Protein AF-A0AAD6FN37-F1 (afdb_monomer)

InterPro domains:
  IPR012337 Ribonuclease H-like superfamily [SSF53098] (8-135)
  IPR025398 ZMYM1-like, RNase-like domain [PF14291] (3-56)

Nearest PDB structures (foldseek):
  8gqg-assembly1_B  TM=5.865E-01  e=1.586E+00  Pseudomonas aeruginosa PAO1
  7eqi-assembly4_H  TM=5.534E-01  e=2.767E+00  Streptomyces antibioticus

pLDDT: mean 88.83, std 11.67, range [42.12, 97.62]

Structure (mmCIF, N/CA/C/O backbone):
data_AF-A0AAD6FN37-F1
#
_entry.id   AF-A0AAD6FN37-F1
#
loop_
_atom_site.group_PDB
_atom_site.id
_atom_site.type_symbol
_atom_site.label_atom_id
_atom_site.label_alt_id
_atom_site.label_comp_id
_atom_site.label_asym_id
_atom_site.label_entity_id
_atom_site.label_seq_id
_atom_site.pdbx_PDB_ins_code
_atom_site.Cartn_x
_atom_site.Cartn_y
_atom_site.Cartn_z
_atom_site.occupancy
_atom_site.B_iso_or_equiv
_atom_site.auth_seq_id
_atom_site.auth_comp_id
_atom_site.auth_asym_id
_atom_site.auth_atom_id
_atom_site.pdbx_PDB_model_num
ATOM 1 N N . MET A 1 1 ? -27.083 -11.944 2.062 1.00 70.56 1 MET A N 1
ATOM 2 C CA . MET A 1 1 ? -26.419 -10.648 2.298 1.00 70.56 1 MET A CA 1
ATOM 3 C C . MET A 1 1 ? -25.851 -10.226 0.965 1.00 70.56 1 MET A C 1
ATOM 5 O O . MET A 1 1 ? -25.083 -10.990 0.397 1.00 70.56 1 MET A O 1
ATOM 9 N N . GLU A 1 2 ? -26.322 -9.116 0.418 1.00 90.81 2 GLU A N 1
ATOM 10 C CA . GLU A 1 2 ? -25.804 -8.575 -0.837 1.00 90.81 2 GLU A CA 1
ATOM 11 C C . GLU A 1 2 ? -24.573 -7.719 -0.520 1.00 90.81 2 GLU A C 1
ATOM 13 O O . GLU A 1 2 ? -24.565 -7.006 0.485 1.00 90.81 2 GLU A O 1
ATOM 18 N N . ILE A 1 3 ? -23.507 -7.863 -1.307 1.00 92.12 3 ILE A N 1
ATOM 19 C CA . ILE A 1 3 ? -22.251 -7.133 -1.101 1.00 92.12 3 ILE A CA 1
ATOM 20 C C . ILE A 1 3 ? -22.291 -5.884 -1.974 1.00 92.12 3 ILE A C 1
ATOM 22 O O . ILE A 1 3 ? -22.480 -5.989 -3.182 1.00 92.12 3 ILE A O 1
ATOM 26 N N . HIS A 1 4 ? -22.075 -4.724 -1.359 1.00 94.06 4 HIS A N 1
ATOM 27 C CA . HIS A 1 4 ? -21.973 -3.445 -2.051 1.00 94.06 4 HIS A CA 1
ATOM 28 C C . HIS A 1 4 ? -20.544 -2.913 -1.957 1.00 94.06 4 HIS A C 1
ATOM 30 O O . HIS A 1 4 ? -19.917 -3.008 -0.898 1.00 94.06 4 HIS A O 1
ATOM 36 N N . ALA A 1 5 ? -20.031 -2.370 -3.058 1.00 94.50 5 ALA A N 1
ATOM 37 C CA . ALA A 1 5 ? -18.698 -1.792 -3.133 1.00 94.50 5 ALA A CA 1
ATOM 38 C C . ALA A 1 5 ? -18.792 -0.382 -3.718 1.00 94.50 5 ALA A C 1
ATOM 40 O O . ALA A 1 5 ? -19.116 -0.219 -4.892 1.00 94.50 5 ALA A O 1
ATOM 41 N N . ASP A 1 6 ? -18.477 0.614 -2.892 1.00 93.69 6 ASP A N 1
ATOM 42 C CA . ASP A 1 6 ? -18.502 2.027 -3.263 1.00 93.69 6 ASP A CA 1
ATOM 43 C C . ASP A 1 6 ? -17.098 2.613 -3.319 1.00 93.69 6 ASP A C 1
ATOM 45 O O . ASP A 1 6 ? -16.283 2.427 -2.411 1.00 93.69 6 ASP A O 1
ATOM 49 N N . PHE A 1 7 ? -16.833 3.390 -4.366 1.00 94.38 7 PHE A N 1
ATOM 50 C CA . PHE A 1 7 ? -15.644 4.223 -4.431 1.00 94.38 7 PHE A CA 1
ATOM 51 C C . PHE A 1 7 ? -15.910 5.569 -3.750 1.00 94.38 7 PHE A C 1
ATOM 53 O O . PHE A 1 7 ? -16.767 6.331 -4.188 1.00 94.38 7 PHE A O 1
ATOM 60 N N . LEU A 1 8 ? -15.154 5.876 -2.693 1.00 92.62 8 LEU A N 1
ATOM 61 C CA . LEU A 1 8 ? -15.335 7.114 -1.924 1.00 92.62 8 LEU A CA 1
ATOM 62 C C . LEU A 1 8 ? -14.628 8.326 -2.548 1.00 92.62 8 LEU A C 1
ATOM 64 O O . LEU A 1 8 ? -15.091 9.454 -2.386 1.00 92.62 8 LEU A O 1
ATOM 68 N N . GLY A 1 9 ? -13.521 8.110 -3.265 1.00 93.94 9 GLY A N 1
ATOM 69 C CA . GLY A 1 9 ? -12.777 9.182 -3.922 1.00 93.94 9 GLY A CA 1
ATOM 70 C C . GLY A 1 9 ? -11.261 9.074 -3.795 1.00 93.94 9 GLY A C 1
ATOM 71 O O . GLY A 1 9 ? -10.718 8.191 -3.130 1.00 93.94 9 GLY A O 1
ATOM 72 N N . PHE A 1 10 ? -10.584 10.030 -4.430 1.00 95.25 10 PHE A N 1
ATOM 73 C CA . PHE A 1 10 ? -9.163 10.296 -4.231 1.00 95.25 10 PHE A CA 1
ATOM 74 C C . PHE A 1 10 ? -8.985 11.494 -3.303 1.00 95.25 10 PHE A C 1
ATOM 76 O O . PHE A 1 10 ? -9.653 12.517 -3.457 1.00 95.25 10 PHE A O 1
ATOM 83 N N . TYR A 1 11 ? -8.053 11.375 -2.361 1.00 93.50 11 TYR A N 1
ATOM 84 C CA . TYR A 1 11 ? -7.773 12.409 -1.373 1.00 93.50 11 TYR A CA 1
ATOM 85 C C . TYR A 1 11 ? -6.285 12.727 -1.381 1.00 93.50 11 TYR A C 1
ATOM 87 O O . TYR A 1 11 ? -5.450 11.846 -1.179 1.00 93.50 11 TYR A O 1
ATOM 95 N N . ASN A 1 12 ? -5.959 13.996 -1.614 1.00 92.94 12 ASN A N 1
ATOM 96 C CA . ASN A 1 12 ? -4.581 14.462 -1.576 1.00 92.94 12 ASN A CA 1
ATOM 97 C C . ASN A 1 12 ? -4.150 14.657 -0.124 1.00 92.94 12 ASN A C 1
ATOM 99 O O . ASN A 1 12 ? -4.705 15.493 0.589 1.00 92.94 12 ASN A O 1
ATOM 103 N N . ALA A 1 13 ? -3.149 13.888 0.294 1.00 92.38 13 ALA A N 1
ATOM 104 C CA . ALA A 1 13 ? -2.475 14.080 1.566 1.00 92.38 13 ALA A CA 1
ATOM 105 C C . ALA A 1 13 ? -1.275 15.031 1.380 1.00 92.38 13 ALA A C 1
ATOM 107 O O . ALA A 1 13 ? -0.563 14.909 0.381 1.00 92.38 13 ALA A O 1
ATOM 108 N N . PRO A 1 14 ? -1.022 15.961 2.319 1.00 93.19 14 PRO A N 1
ATOM 109 C CA . PRO A 1 14 ? 0.126 16.871 2.251 1.00 93.19 14 PRO A CA 1
ATOM 110 C C . PRO A 1 14 ? 1.478 16.157 2.399 1.00 93.19 14 PRO A C 1
ATOM 112 O O . PRO A 1 14 ? 2.502 16.683 1.971 1.00 93.19 14 PRO A O 1
ATOM 115 N N . ASP A 1 15 ? 1.486 14.963 2.990 1.00 95.62 15 ASP A N 1
ATOM 116 C CA . ASP A 1 15 ? 2.665 14.122 3.152 1.00 95.62 15 ASP A CA 1
ATOM 117 C C . ASP A 1 15 ? 2.285 12.630 3.124 1.00 95.62 15 ASP A C 1
ATOM 119 O O . ASP A 1 15 ? 1.114 12.248 3.046 1.00 95.62 15 ASP A O 1
ATOM 123 N N . SER A 1 16 ? 3.298 11.766 3.168 1.00 94.12 16 SER A N 1
ATOM 124 C CA . SER A 1 16 ? 3.136 10.313 3.097 1.00 94.12 16 SER A CA 1
ATOM 125 C C . SER A 1 16 ? 3.148 9.607 4.455 1.00 94.12 16 SER A C 1
ATOM 127 O O . SER A 1 16 ? 3.258 8.378 4.474 1.00 94.12 16 SER A O 1
ATOM 129 N N . THR A 1 17 ? 3.098 10.328 5.577 1.00 96.94 17 THR A N 1
ATOM 130 C CA . THR A 1 17 ? 3.191 9.745 6.924 1.00 96.94 17 THR A CA 1
ATOM 131 C C . THR A 1 17 ? 1.940 8.947 7.287 1.00 96.94 17 THR A C 1
ATOM 133 O O . THR A 1 17 ? 0.833 9.213 6.810 1.00 96.94 17 THR A O 1
ATOM 136 N N . GLY A 1 18 ? 2.099 7.960 8.173 1.00 96.56 18 GLY A N 1
ATOM 137 C CA . GLY A 1 18 ? 0.961 7.180 8.663 1.00 96.56 18 GLY A CA 1
ATOM 138 C C . GLY A 1 18 ? -0.059 8.018 9.442 1.00 96.56 18 GLY A C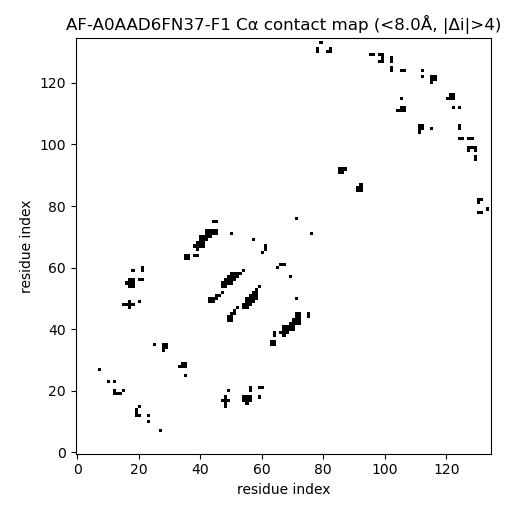 1
ATOM 139 O O . GLY A 1 18 ? -1.251 7.734 9.389 1.00 96.56 18 GLY A O 1
ATOM 140 N N . GLU A 1 19 ? 0.381 9.081 10.120 1.00 97.50 19 GLU A N 1
ATOM 141 C CA . GLU A 1 19 ? -0.510 9.990 10.846 1.00 97.50 19 GLU A CA 1
ATOM 142 C C . GLU A 1 19 ? -1.404 10.792 9.899 1.00 97.50 19 GLU A C 1
ATOM 144 O O . GLU A 1 19 ? -2.625 10.799 10.066 1.00 97.50 19 GLU A O 1
ATOM 149 N N . THR A 1 20 ? -0.815 11.435 8.889 1.00 97.56 20 THR A N 1
ATOM 150 C CA . THR A 1 20 ? -1.563 12.225 7.907 1.00 97.56 20 THR A CA 1
ATOM 151 C C . THR A 1 20 ? -2.562 11.349 7.158 1.00 97.56 20 THR A C 1
ATOM 153 O O . THR A 1 20 ? -3.730 11.714 7.036 1.00 97.56 20 THR A O 1
ATOM 156 N N . ARG A 1 21 ? -2.158 10.143 6.741 1.00 96.94 21 ARG A N 1
ATOM 157 C CA . ARG A 1 21 ? -3.060 9.193 6.070 1.00 96.94 21 ARG A CA 1
ATOM 158 C C . ARG A 1 21 ? -4.197 8.718 6.972 1.00 96.94 21 ARG A C 1
ATOM 160 O O . ARG A 1 21 ? -5.333 8.641 6.513 1.00 96.94 21 ARG A O 1
ATOM 167 N N . PHE A 1 22 ? -3.919 8.445 8.247 1.00 97.44 22 PHE A N 1
ATOM 168 C CA . PHE A 1 22 ? -4.956 8.110 9.223 1.00 97.44 22 PHE A CA 1
ATOM 169 C C . PHE A 1 22 ? -5.974 9.249 9.365 1.00 97.44 22 PHE A C 1
ATOM 171 O O . PHE A 1 22 ? -7.171 8.994 9.262 1.00 97.44 22 PHE A O 1
ATOM 178 N N . LYS A 1 23 ? -5.515 10.501 9.508 1.00 97.31 23 LYS A N 1
ATOM 179 C CA . LYS A 1 23 ? -6.396 11.682 9.573 1.00 97.31 23 LYS A CA 1
ATOM 180 C C . LYS A 1 23 ? -7.243 11.845 8.311 1.00 97.31 23 LYS A C 1
ATOM 182 O O . LYS A 1 23 ? -8.424 12.148 8.415 1.00 97.31 23 LYS A O 1
ATOM 187 N N . CYS A 1 24 ? -6.669 11.615 7.128 1.00 96.81 24 CYS A N 1
ATOM 188 C CA . CYS A 1 24 ? -7.434 11.633 5.881 1.00 96.81 24 CYS A CA 1
ATOM 189 C C . CYS A 1 24 ? -8.536 10.567 5.886 1.00 96.81 24 CYS A C 1
ATOM 191 O O . CYS A 1 24 ? -9.668 10.868 5.527 1.00 96.81 24 CYS A O 1
ATOM 193 N N . ILE A 1 25 ? -8.233 9.338 6.313 1.00 96.12 25 ILE A N 1
ATOM 194 C CA . ILE A 1 25 ? -9.226 8.258 6.381 1.00 96.12 25 ILE A CA 1
ATOM 195 C C . ILE A 1 25 ? -10.345 8.620 7.361 1.00 96.12 25 ILE A C 1
ATOM 197 O O . ILE A 1 25 ? -11.515 8.530 6.997 1.00 96.12 25 ILE A O 1
ATOM 201 N N . THR A 1 26 ? -10.022 9.059 8.578 1.00 96.38 26 THR A N 1
ATOM 202 C CA . THR A 1 26 ? -11.049 9.386 9.579 1.00 96.38 26 THR A CA 1
ATOM 203 C C . THR A 1 26 ? -11.920 10.567 9.152 1.00 96.38 26 THR A C 1
ATOM 205 O O . THR A 1 26 ? -13.135 10.520 9.335 1.00 96.38 26 THR A O 1
ATOM 208 N N . ASP A 1 27 ? -11.339 11.576 8.504 1.00 96.31 27 ASP A N 1
ATOM 209 C CA . ASP A 1 27 ? -12.074 12.697 7.913 1.00 96.31 27 ASP A CA 1
ATOM 210 C C . ASP A 1 27 ? -13.043 12.245 6.805 1.00 96.31 27 ASP A C 1
ATOM 212 O O . ASP A 1 27 ? -14.169 12.737 6.725 1.00 96.31 27 ASP A O 1
ATOM 216 N N . VAL A 1 28 ? -12.660 11.264 5.980 1.00 95.94 28 VAL A N 1
ATOM 217 C CA . VAL A 1 28 ? -13.558 10.687 4.965 1.00 95.94 28 VAL A CA 1
ATOM 218 C C . VAL A 1 28 ? -14.741 9.975 5.612 1.00 95.94 28 VAL A C 1
ATOM 220 O O . VAL A 1 28 ? -15.877 10.230 5.219 1.00 95.94 28 VAL A O 1
ATOM 223 N N . PHE A 1 29 ? -14.507 9.138 6.625 1.00 95.75 29 PHE A N 1
ATOM 224 C CA . PHE A 1 29 ? -15.590 8.494 7.382 1.00 95.75 29 PHE A CA 1
ATOM 225 C C . PHE A 1 29 ? -16.553 9.534 7.967 1.00 95.75 29 PHE A C 1
ATOM 227 O O . PHE A 1 29 ? -17.771 9.401 7.834 1.00 95.75 29 PHE A O 1
ATOM 234 N N . LEU A 1 30 ? -16.005 10.612 8.528 1.00 96.44 30 LEU A N 1
ATOM 235 C CA . LEU A 1 30 ? -16.772 11.695 9.134 1.00 96.44 30 LEU A CA 1
ATOM 236 C C . LEU A 1 30 ? -17.612 12.456 8.095 1.00 96.44 30 LEU A C 1
ATOM 238 O O . LEU A 1 30 ? -18.807 12.650 8.302 1.00 96.44 30 LEU A O 1
ATOM 242 N N . ARG A 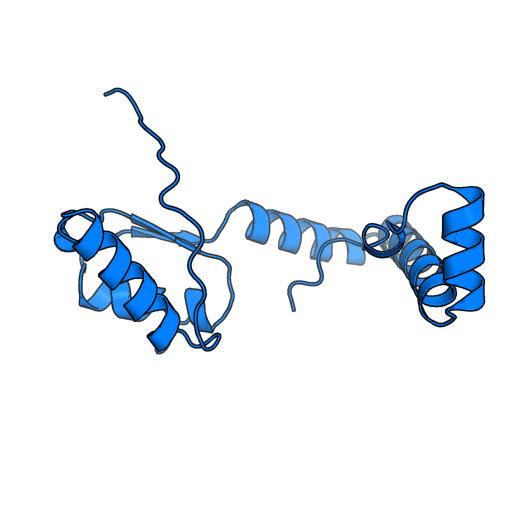1 31 ? -17.037 12.802 6.935 1.00 96.12 31 ARG A N 1
ATOM 243 C CA . ARG A 1 31 ? -17.759 13.453 5.823 1.00 96.12 31 ARG A CA 1
ATOM 244 C C . ARG A 1 31 ? -18.851 12.579 5.209 1.00 96.12 31 ARG A C 1
ATOM 246 O O . ARG A 1 31 ? -19.848 13.112 4.730 1.00 96.12 31 ARG A O 1
ATOM 253 N N . GLN A 1 32 ? -18.681 11.259 5.234 1.00 94.50 32 GLN A N 1
ATOM 254 C CA . GLN A 1 32 ? -19.688 10.301 4.767 1.00 94.50 32 GLN A CA 1
ATOM 255 C C . GLN A 1 32 ? -20.733 9.952 5.842 1.00 94.50 32 GLN A C 1
ATOM 257 O O . GLN A 1 32 ? -21.635 9.162 5.577 1.00 94.50 32 GLN A O 1
ATOM 262 N N . ASN A 1 33 ? -20.639 10.528 7.048 1.00 96.00 33 ASN A N 1
ATOM 263 C CA . ASN A 1 33 ? -21.465 10.170 8.207 1.00 96.00 33 ASN A CA 1
ATOM 264 C C . ASN A 1 33 ? -21.425 8.664 8.534 1.00 96.00 33 ASN A C 1
ATOM 266 O O . ASN A 1 33 ? -22.421 8.079 8.966 1.00 96.00 33 ASN A O 1
ATOM 270 N N . ILE A 1 34 ? -20.270 8.027 8.328 1.00 93.75 34 ILE A N 1
ATOM 271 C CA . ILE A 1 34 ? -20.034 6.622 8.659 1.00 93.75 34 ILE A CA 1
ATOM 272 C C . ILE A 1 34 ? -19.282 6.583 9.994 1.00 93.75 34 ILE A C 1
ATOM 274 O O . ILE A 1 34 ? -18.131 7.017 10.049 1.00 93.75 34 ILE A O 1
ATOM 278 N N . PRO A 1 35 ? -19.883 6.049 11.072 1.00 95.06 35 PRO A N 1
ATOM 279 C CA . PRO A 1 35 ? -19.182 5.888 12.341 1.00 95.06 35 PRO A CA 1
ATOM 280 C C . PRO A 1 35 ? -17.990 4.946 12.166 1.00 95.06 35 PRO A C 1
ATOM 282 O O . PRO A 1 35 ? -18.152 3.819 11.682 1.00 95.06 35 PRO A O 1
ATOM 285 N N . ILE A 1 36 ? -16.796 5.401 12.542 1.00 94.88 36 ILE A N 1
ATOM 286 C CA . ILE A 1 36 ? -15.562 4.635 12.340 1.00 94.88 36 ILE A CA 1
ATOM 287 C C . ILE A 1 36 ? -15.559 3.338 13.151 1.00 94.88 36 ILE A C 1
ATOM 289 O O . ILE A 1 36 ? -15.023 2.337 12.700 1.00 94.88 36 ILE A O 1
ATOM 293 N N . GLU A 1 37 ? -16.271 3.294 14.274 1.00 93.62 37 GLU A N 1
ATOM 294 C CA . GLU A 1 37 ? -16.441 2.126 15.145 1.00 93.62 37 GLU A CA 1
ATOM 295 C C . GLU A 1 37 ? -17.136 0.954 14.429 1.00 93.62 37 GLU A C 1
ATOM 297 O O . GLU A 1 37 ? -17.065 -0.202 14.860 1.00 93.62 37 GLU A O 1
ATOM 302 N N . ARG A 1 38 ? -17.820 1.234 13.311 1.00 93.62 38 ARG A N 1
ATOM 303 C CA . ARG A 1 38 ? -18.420 0.211 12.446 1.00 93.62 38 ARG A CA 1
ATOM 304 C C . ARG A 1 38 ? -17.413 -0.427 11.491 1.00 93.62 38 ARG A C 1
ATOM 306 O O . ARG A 1 38 ? -17.777 -1.389 10.814 1.00 93.62 38 ARG A O 1
ATOM 313 N N . LEU A 1 39 ? -16.171 0.053 11.438 1.00 95.75 39 LEU A N 1
ATOM 314 C CA . LEU A 1 39 ? -15.096 -0.545 10.656 1.00 95.75 39 LEU A CA 1
ATOM 315 C C . LEU A 1 39 ? -14.768 -1.941 11.197 1.00 95.75 39 LEU A C 1
ATOM 317 O O . LEU A 1 39 ? -14.237 -2.100 12.294 1.00 95.75 39 LEU A O 1
ATOM 321 N N . LYS A 1 40 ? -15.085 -2.973 10.410 1.00 95.56 40 LYS A N 1
ATOM 322 C CA . LYS A 1 40 ? -14.807 -4.375 10.767 1.00 95.56 40 LYS A CA 1
ATOM 323 C C . LYS A 1 40 ? -13.535 -4.928 10.150 1.00 95.56 40 LYS A C 1
ATOM 325 O O . LYS A 1 40 ? -12.985 -5.891 10.672 1.00 95.56 40 LYS A O 1
ATOM 330 N N . GLY A 1 41 ? -13.023 -4.302 9.100 1.00 96.00 41 GLY A N 1
ATOM 331 C CA . GLY A 1 41 ? -11.721 -4.659 8.571 1.00 96.00 41 GLY A CA 1
ATOM 332 C C . GLY A 1 41 ? -11.198 -3.662 7.559 1.00 96.00 41 GLY A C 1
ATOM 333 O O . GLY A 1 41 ? -11.945 -2.841 7.030 1.00 96.00 41 GLY A O 1
ATOM 334 N N . TYR A 1 42 ? -9.896 -3.732 7.326 1.00 95.88 42 TYR A N 1
ATOM 335 C CA . TYR A 1 42 ? -9.179 -2.869 6.399 1.00 95.88 42 TYR A CA 1
ATOM 336 C C . TYR A 1 42 ? -7.966 -3.597 5.823 1.00 95.88 42 TYR A C 1
ATOM 338 O O . TYR A 1 42 ? -7.418 -4.521 6.428 1.00 95.88 42 TYR A O 1
ATOM 346 N N . CYS A 1 43 ? -7.560 -3.167 4.631 1.00 96.12 43 CYS A N 1
ATOM 347 C CA . CYS A 1 43 ? -6.491 -3.788 3.868 1.00 96.12 43 CYS A CA 1
ATOM 348 C C . CYS A 1 43 ? -5.563 -2.728 3.280 1.00 96.12 43 CYS A C 1
ATOM 350 O O . CYS A 1 43 ? -6.033 -1.801 2.623 1.00 96.12 43 CYS A O 1
ATOM 352 N N . PHE A 1 44 ? -4.254 -2.885 3.483 1.00 95.19 44 PHE A N 1
ATOM 353 C CA . PHE A 1 44 ? -3.229 -1.974 2.967 1.00 95.19 44 PHE A CA 1
ATOM 354 C C . PHE A 1 44 ? -2.015 -2.739 2.421 1.00 95.19 44 PHE A C 1
ATOM 356 O O . PHE A 1 44 ? -1.883 -3.946 2.624 1.00 95.19 44 PHE A O 1
ATOM 363 N N . ASP A 1 45 ? -1.132 -2.039 1.705 1.00 92.06 45 ASP A N 1
ATOM 364 C CA . ASP A 1 45 ? 0.174 -2.574 1.305 1.00 92.06 45 ASP A CA 1
ATOM 365 C C . ASP A 1 45 ? 1.124 -2.744 2.506 1.00 92.06 45 ASP A C 1
ATOM 367 O O . ASP A 1 45 ? 0.836 -2.314 3.624 1.00 92.06 45 ASP A O 1
ATOM 371 N N . GLY A 1 46 ? 2.273 -3.386 2.289 1.00 90.75 46 GLY A N 1
ATOM 372 C CA . GLY A 1 46 ? 3.274 -3.610 3.334 1.00 90.75 46 GLY A CA 1
ATOM 373 C C . GLY A 1 46 ? 4.094 -2.372 3.717 1.00 90.75 46 GLY A C 1
ATOM 374 O O . GLY A 1 46 ? 5.070 -2.510 4.456 1.00 90.75 46 GLY A O 1
ATOM 375 N N . ALA A 1 47 ? 3.766 -1.171 3.222 1.00 92.25 47 ALA A N 1
ATOM 376 C CA . ALA A 1 47 ? 4.559 0.018 3.505 1.00 92.25 47 ALA A CA 1
ATOM 377 C C . ALA A 1 47 ? 4.472 0.391 4.990 1.00 92.25 47 ALA A C 1
ATOM 379 O O . ALA A 1 47 ? 3.399 0.370 5.595 1.00 92.25 47 ALA A O 1
ATOM 380 N N . SER A 1 48 ? 5.593 0.815 5.577 1.00 94.62 48 SER A N 1
ATOM 381 C CA . SER A 1 48 ? 5.692 1.140 7.008 1.00 94.62 48 SER A CA 1
ATOM 382 C C . SER A 1 48 ? 4.680 2.197 7.466 1.00 94.62 48 SER A C 1
ATOM 384 O O . SER A 1 48 ? 4.117 2.091 8.553 1.00 94.62 48 SER A O 1
ATOM 386 N N . ASN A 1 49 ? 4.385 3.190 6.626 1.00 96.56 49 ASN A N 1
ATOM 387 C CA . ASN A 1 49 ? 3.393 4.218 6.939 1.00 96.56 49 ASN A CA 1
ATOM 388 C C . ASN A 1 49 ? 1.950 3.693 6.891 1.00 96.56 49 ASN A C 1
ATOM 390 O O . ASN A 1 49 ? 1.081 4.286 7.521 1.00 96.56 49 ASN A O 1
ATOM 394 N N . MET A 1 50 ? 1.676 2.590 6.189 1.00 96.00 50 MET A N 1
ATOM 395 C CA . MET A 1 50 ? 0.350 1.967 6.145 1.00 96.00 50 MET A CA 1
ATOM 396 C C . MET A 1 50 ? 0.217 0.857 7.183 1.00 96.00 50 MET A C 1
ATOM 398 O O . MET A 1 50 ? -0.608 0.967 8.084 1.00 96.00 50 MET A O 1
ATOM 402 N N . SER A 1 51 ? 1.067 -0.161 7.098 1.00 96.00 51 SER A N 1
ATOM 403 C CA . SER A 1 51 ? 0.974 -1.411 7.866 1.00 96.00 51 SER A CA 1
ATOM 404 C C . SER A 1 51 ? 2.045 -1.535 8.950 1.00 96.00 51 SER A C 1
ATOM 406 O O . SER A 1 51 ? 2.318 -2.620 9.456 1.00 96.00 51 SER A O 1
ATOM 408 N N . GLY A 1 52 ? 2.703 -0.427 9.301 1.00 95.12 52 GLY A N 1
ATOM 409 C CA . GLY A 1 52 ? 3.668 -0.400 10.393 1.00 95.12 52 GLY A CA 1
ATOM 410 C C . GLY A 1 52 ? 3.004 -0.606 11.753 1.00 95.12 52 GLY A C 1
ATOM 411 O O . GLY A 1 52 ? 2.034 0.071 12.092 1.00 95.12 52 GLY A O 1
ATOM 412 N N . GLN A 1 53 ? 3.605 -1.477 12.564 1.00 93.38 53 GLN A N 1
ATOM 413 C CA . GLN A 1 53 ? 3.071 -1.906 13.862 1.00 93.38 53 GLN A CA 1
ATOM 414 C C . GLN A 1 53 ? 2.981 -0.805 14.934 1.00 93.38 53 GLN A C 1
ATOM 416 O O . GLN A 1 53 ? 2.220 -0.950 15.881 1.00 93.38 53 GLN A O 1
ATOM 421 N N . PHE A 1 54 ? 3.766 0.272 14.806 1.00 92.81 54 PHE A N 1
ATOM 422 C CA . PHE A 1 54 ? 3.821 1.360 15.795 1.00 92.81 54 PHE A CA 1
ATOM 423 C C . PHE A 1 5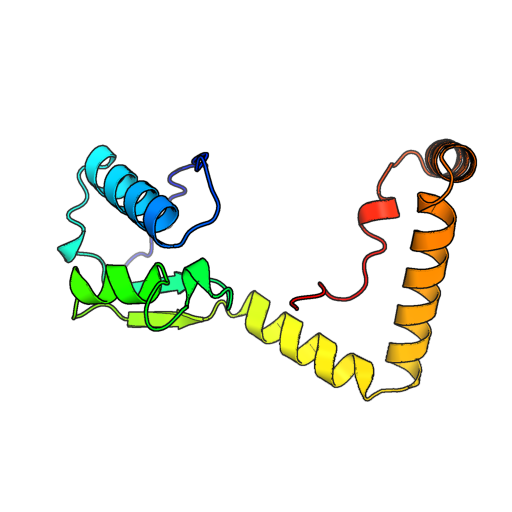4 ? 3.258 2.667 15.244 1.00 92.81 54 PHE A C 1
ATOM 425 O O . PHE A 1 54 ? 2.412 3.305 15.856 1.00 92.81 54 PHE A O 1
ATOM 432 N N . SER A 1 55 ? 3.733 3.056 14.059 1.00 94.81 55 SER A N 1
ATOM 433 C CA . SER A 1 55 ? 3.452 4.364 13.462 1.00 94.81 55 SER A CA 1
ATOM 434 C C . SER A 1 55 ? 2.751 4.255 12.110 1.00 94.81 55 SER A C 1
ATOM 436 O O . SER A 1 55 ? 2.695 5.249 11.384 1.00 94.81 55 SER A O 1
ATOM 438 N N . GLY A 1 56 ? 2.194 3.093 11.768 1.00 96.94 56 GLY A N 1
ATOM 439 C CA . GLY A 1 56 ? 1.363 2.926 10.580 1.00 96.94 56 GLY A CA 1
ATOM 440 C C . GLY A 1 56 ? -0.077 3.399 10.789 1.00 96.94 56 GLY A C 1
ATOM 441 O O . GLY A 1 56 ? -0.527 3.632 11.916 1.00 96.94 56 GLY A O 1
ATOM 442 N N . VAL A 1 57 ? -0.823 3.512 9.692 1.00 97.62 57 VAL A N 1
ATOM 443 C CA . VAL A 1 57 ? -2.289 3.663 9.716 1.00 97.62 57 VAL A CA 1
ATOM 444 C C . VAL A 1 57 ? -2.940 2.471 10.422 1.00 97.62 57 VAL A C 1
ATOM 446 O O . VAL A 1 57 ? -3.855 2.653 11.217 1.00 97.62 57 VAL A O 1
ATOM 449 N N . GLN A 1 58 ? -2.443 1.259 10.174 1.00 97.38 58 GLN A N 1
ATOM 450 C CA . GLN A 1 58 ? -2.938 0.013 10.751 1.00 97.38 58 GLN A CA 1
ATOM 451 C C . GLN A 1 58 ? -2.909 0.019 12.282 1.00 97.38 58 GLN A C 1
ATOM 453 O O . GLN A 1 58 ? -3.899 -0.384 12.888 1.00 97.38 58 GLN A O 1
ATOM 458 N N . ALA A 1 59 ? -1.817 0.491 12.892 1.00 97.12 59 ALA A N 1
ATOM 459 C CA . ALA A 1 59 ? -1.702 0.621 14.344 1.00 97.12 59 ALA A CA 1
ATOM 460 C C . ALA A 1 59 ? -2.732 1.618 14.901 1.00 97.12 59 ALA A C 1
ATOM 462 O O . ALA A 1 59 ? -3.493 1.284 15.803 1.00 97.12 59 ALA A O 1
ATOM 463 N N . ARG A 1 60 ? -2.847 2.799 14.281 1.00 97.44 60 ARG A N 1
ATOM 464 C CA . ARG A 1 60 ? -3.793 3.850 14.702 1.00 97.44 60 ARG A CA 1
ATOM 465 C C . ARG A 1 60 ? -5.257 3.438 14.552 1.00 97.44 60 ARG A C 1
ATOM 467 O O . ARG A 1 60 ? -6.066 3.683 15.438 1.00 97.44 60 ARG A O 1
ATOM 474 N N . LEU A 1 61 ? -5.613 2.780 13.447 1.00 97.38 61 LEU A N 1
ATOM 475 C CA . LEU A 1 61 ? -6.961 2.234 13.263 1.00 97.38 61 LEU A CA 1
ATOM 476 C C . LEU A 1 61 ? -7.275 1.149 14.296 1.00 97.38 61 LEU A C 1
ATOM 478 O O . LEU A 1 61 ? -8.416 1.059 14.741 1.00 97.38 61 LEU A O 1
ATOM 482 N N . LYS A 1 62 ? -6.280 0.360 14.716 1.00 96.19 62 LYS A N 1
ATOM 483 C CA . LYS A 1 62 ? -6.467 -0.663 15.748 1.00 96.19 62 LYS A CA 1
ATOM 484 C C . LYS A 1 62 ? -6.753 -0.055 17.123 1.00 96.19 62 LYS A C 1
ATOM 486 O O . LYS A 1 62 ? -7.540 -0.630 17.868 1.00 96.19 62 LYS A O 1
ATOM 491 N N . GLU A 1 63 ? -6.163 1.09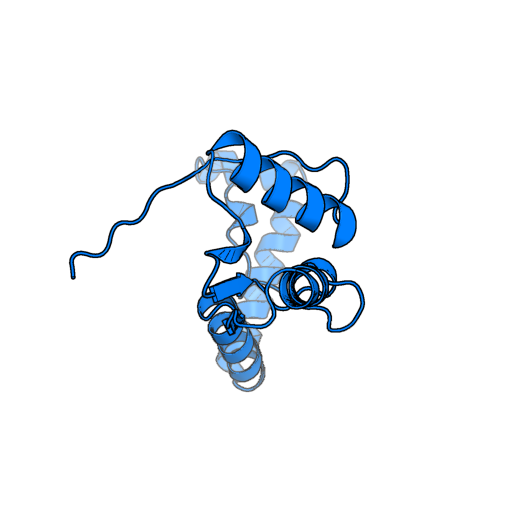7 17.438 1.00 95.62 63 GLU A N 1
ATOM 492 C CA . GLU A 1 63 ? -6.432 1.832 18.683 1.00 95.62 63 GLU A CA 1
ATOM 493 C C . GLU A 1 63 ? -7.871 2.363 18.744 1.00 95.62 63 GLU A C 1
ATOM 495 O O . GLU A 1 63 ? -8.510 2.287 19.790 1.00 95.62 63 GLU A O 1
ATOM 500 N N . VAL A 1 64 ? -8.401 2.861 17.622 1.00 95.19 64 VAL A N 1
ATOM 501 C CA . VAL A 1 64 ? -9.772 3.403 17.550 1.00 95.19 64 VAL A CA 1
ATOM 502 C C . VAL A 1 64 ? -10.820 2.302 17.358 1.00 95.19 64 VAL A C 1
ATOM 504 O O . VAL A 1 64 ? -11.956 2.425 17.809 1.00 95.19 64 VAL A O 1
ATOM 507 N N . CYS A 1 65 ? -10.458 1.211 16.688 1.00 95.44 65 CYS A N 1
ATOM 508 C CA . CYS A 1 65 ? -11.351 0.105 16.358 1.00 95.44 65 CYS A CA 1
ATOM 509 C C . CYS A 1 65 ? -10.685 -1.227 16.710 1.00 95.44 65 CYS A C 1
ATOM 511 O O . CYS A 1 65 ? -10.225 -1.959 15.831 1.00 95.44 65 CYS A O 1
ATOM 513 N N . SER A 1 66 ? -10.653 -1.576 17.996 1.00 93.81 66 SER A N 1
ATOM 514 C CA . SER A 1 66 ? -9.989 -2.791 18.494 1.00 93.81 66 SER A CA 1
ATOM 515 C C . SER A 1 66 ? -10.511 -4.089 17.871 1.00 93.81 66 SER A C 1
ATOM 517 O O . SER A 1 66 ? -9.754 -5.049 17.722 1.00 93.81 66 SER A O 1
ATOM 519 N N . ASP A 1 67 ? -11.776 -4.112 17.452 1.00 94.25 67 ASP A N 1
ATOM 520 C CA . ASP A 1 67 ? -12.445 -5.297 16.894 1.00 94.25 67 ASP A CA 1
ATOM 521 C C . ASP A 1 67 ? -12.234 -5.464 15.384 1.00 94.25 67 ASP A C 1
ATOM 523 O O . ASP A 1 67 ? -12.732 -6.411 14.776 1.00 94.25 67 ASP A O 1
ATOM 527 N N . SER A 1 68 ? -11.519 -4.533 14.754 1.00 95.69 68 SER A N 1
ATOM 528 C CA . SER A 1 68 ? -11.256 -4.569 13.320 1.00 95.69 68 SER A CA 1
ATOM 529 C C . SER A 1 68 ? -10.179 -5.598 12.950 1.00 95.69 68 SER A C 1
ATOM 531 O O . SER A 1 68 ? -9.204 -5.816 13.687 1.00 95.69 68 SER A O 1
ATOM 533 N N . LEU A 1 69 ? -10.350 -6.224 11.783 1.00 96.69 69 LEU A N 1
ATOM 534 C CA . LEU A 1 69 ? -9.388 -7.141 11.178 1.00 96.69 69 LEU A CA 1
ATOM 535 C C . LEU A 1 69 ? -8.521 -6.419 10.143 1.00 96.69 69 LEU A C 1
ATOM 537 O O . LEU A 1 69 ? -9.023 -5.855 9.173 1.00 96.69 69 LEU A O 1
ATOM 541 N N . PHE A 1 70 ? -7.207 -6.509 10.314 1.00 96.19 70 PHE A N 1
ATOM 542 C CA . PHE A 1 70 ? -6.255 -6.086 9.298 1.00 96.19 70 PHE A CA 1
ATOM 543 C C . PHE A 1 70 ? -5.872 -7.258 8.387 1.00 96.19 70 PHE A C 1
ATOM 545 O O . PHE A 1 70 ? -5.585 -8.352 8.876 1.00 96.19 70 PHE A O 1
ATOM 552 N N . VAL A 1 71 ? -5.822 -7.010 7.076 1.00 96.00 71 VAL A N 1
ATOM 553 C CA . VAL A 1 71 ? -5.338 -7.960 6.064 1.00 96.00 71 VAL A CA 1
ATOM 554 C C . VAL A 1 71 ? -4.310 -7.269 5.164 1.00 96.00 71 VAL A C 1
ATOM 556 O O . VAL A 1 71 ? -4.497 -6.124 4.766 1.00 96.00 71 VAL A O 1
ATOM 559 N N . ASN A 1 72 ? -3.219 -7.955 4.821 1.00 94.44 72 ASN A N 1
ATOM 560 C CA . ASN A 1 72 ? -2.273 -7.437 3.831 1.00 94.44 72 ASN A CA 1
ATOM 561 C C . ASN A 1 72 ? -2.869 -7.498 2.419 1.00 94.44 72 ASN A C 1
ATOM 563 O O . ASN A 1 72 ? -3.595 -8.431 2.076 1.00 94.44 72 ASN A O 1
ATOM 567 N N . CYS A 1 73 ? -2.510 -6.535 1.573 1.00 95.12 73 CYS A N 1
ATOM 568 C CA . CYS A 1 73 ? -2.931 -6.512 0.178 1.00 95.12 73 CYS A CA 1
ATOM 569 C C . CYS A 1 73 ? -2.460 -7.765 -0.573 1.00 95.12 73 CYS A C 1
ATOM 571 O O . CYS A 1 73 ? -1.266 -7.937 -0.816 1.00 95.12 73 CYS A O 1
ATOM 573 N N . ALA A 1 74 ? -3.412 -8.602 -0.999 1.00 93.06 74 ALA A N 1
ATOM 574 C CA . ALA A 1 74 ? -3.134 -9.842 -1.721 1.00 93.06 74 ALA A CA 1
ATOM 575 C C . ALA A 1 74 ? -2.356 -9.603 -3.023 1.00 93.06 74 ALA A C 1
ATOM 577 O O . ALA A 1 74 ? -1.441 -10.361 -3.327 1.00 93.06 74 ALA A O 1
ATOM 578 N N . ASN A 1 75 ? -2.660 -8.521 -3.749 1.00 90.00 75 ASN A N 1
ATOM 579 C CA . ASN A 1 75 ? -1.940 -8.170 -4.976 1.00 90.00 75 ASN A CA 1
ATOM 580 C C . ASN A 1 75 ? -0.468 -7.857 -4.691 1.00 90.00 75 ASN A C 1
ATOM 582 O O . ASN A 1 75 ? 0.406 -8.318 -5.413 1.00 90.00 75 ASN A O 1
ATOM 586 N N . HIS A 1 76 ? -0.191 -7.121 -3.614 1.00 87.69 76 HIS A N 1
ATOM 587 C CA . HIS A 1 76 ? 1.175 -6.805 -3.207 1.00 87.69 76 HIS A CA 1
ATOM 588 C C . HIS A 1 76 ? 1.916 -8.050 -2.706 1.00 87.69 76 HIS A C 1
ATOM 590 O O . HIS A 1 76 ? 3.066 -8.273 -3.063 1.00 87.69 76 HIS A O 1
ATOM 596 N N . SER A 1 77 ? 1.252 -8.898 -1.914 1.00 90.00 77 SER A N 1
ATOM 597 C CA . SER A 1 77 ? 1.827 -10.173 -1.475 1.00 90.00 77 SER A CA 1
ATOM 598 C C . SER A 1 77 ? 2.142 -11.097 -2.652 1.00 90.00 77 SER A C 1
ATOM 600 O O . SER A 1 77 ? 3.201 -11.717 -2.662 1.00 90.00 77 SER A O 1
ATOM 602 N N . LEU A 1 78 ? 1.259 -11.171 -3.651 1.00 90.38 78 LEU A N 1
ATOM 603 C CA . LEU A 1 78 ? 1.492 -11.941 -4.871 1.00 90.38 78 LEU A CA 1
ATOM 604 C C . LEU A 1 78 ? 2.673 -11.377 -5.662 1.00 90.38 78 LEU A C 1
ATOM 606 O O . LEU A 1 78 ? 3.544 -12.138 -6.070 1.00 90.38 78 LEU A O 1
ATOM 610 N N . ASP A 1 79 ? 2.718 -10.060 -5.847 1.00 87.50 79 ASP A N 1
ATOM 611 C CA . ASP A 1 79 ? 3.801 -9.392 -6.564 1.00 87.50 79 ASP A CA 1
ATOM 612 C C . ASP A 1 79 ? 5.166 -9.659 -5.906 1.00 87.50 79 ASP A C 1
ATOM 614 O O . ASP A 1 79 ? 6.111 -10.044 -6.591 1.00 87.50 79 ASP A O 1
ATOM 618 N N . LEU A 1 80 ? 5.249 -9.604 -4.571 1.00 87.25 80 LEU A N 1
ATOM 619 C CA . LEU A 1 80 ? 6.458 -9.968 -3.822 1.00 87.25 80 LEU A CA 1
ATOM 620 C C . LEU A 1 80 ? 6.877 -11.430 -4.035 1.00 87.25 80 LEU A C 1
ATOM 622 O O . LEU A 1 80 ? 8.062 -11.710 -4.212 1.00 87.25 80 LEU A O 1
ATOM 626 N N . VAL A 1 81 ? 5.925 -12.367 -4.038 1.00 91.12 81 VAL A N 1
ATOM 627 C CA . VAL A 1 81 ? 6.216 -13.788 -4.302 1.00 91.12 81 VAL A CA 1
ATOM 628 C C . VAL A 1 81 ? 6.731 -13.979 -5.727 1.00 91.12 81 VAL A C 1
ATOM 630 O O . VAL A 1 81 ? 7.705 -14.700 -5.935 1.00 91.12 81 VAL A O 1
ATOM 633 N N . LEU A 1 82 ? 6.112 -13.320 -6.708 1.00 89.94 82 LEU A N 1
ATOM 634 C CA . LEU A 1 82 ? 6.540 -13.388 -8.104 1.00 89.94 82 LEU A CA 1
ATOM 635 C C . LEU A 1 82 ? 7.934 -12.787 -8.304 1.00 89.94 82 LEU A C 1
ATOM 637 O O . LEU A 1 82 ? 8.716 -13.346 -9.070 1.00 89.94 82 LEU A O 1
ATOM 641 N N . GLN A 1 83 ? 8.269 -11.696 -7.607 1.00 86.19 83 GLN A N 1
ATOM 642 C CA . GLN A 1 83 ? 9.623 -11.132 -7.622 1.00 86.19 83 GLN A CA 1
ATOM 643 C C . GLN A 1 83 ? 10.652 -12.124 -7.104 1.00 86.19 83 GLN A C 1
ATOM 645 O O . GLN A 1 83 ? 11.676 -12.328 -7.752 1.00 86.19 83 GLN A O 1
ATOM 650 N N . GLU A 1 84 ? 10.384 -12.727 -5.949 1.00 88.81 84 GLU A N 1
ATOM 651 C CA . GLU A 1 84 ? 11.330 -13.640 -5.316 1.00 88.81 84 GLU A CA 1
ATOM 652 C C . GLU A 1 84 ? 11.552 -14.878 -6.188 1.00 88.81 84 GLU A C 1
ATOM 654 O O . GLU A 1 84 ? 12.678 -15.188 -6.563 1.00 88.81 84 GLU A O 1
ATOM 659 N N . VAL A 1 85 ? 10.469 -15.521 -6.631 1.00 90.69 85 VAL A N 1
ATOM 660 C CA . VAL A 1 85 ? 10.552 -16.687 -7.522 1.00 90.69 85 VAL A CA 1
ATOM 661 C C . VAL A 1 85 ? 11.199 -16.321 -8.861 1.00 90.69 85 VAL A C 1
ATOM 663 O O . VAL A 1 85 ? 11.999 -17.088 -9.393 1.00 90.69 85 VAL A O 1
ATOM 666 N N . GLY A 1 86 ? 10.884 -15.147 -9.410 1.00 89.31 86 GLY A N 1
ATOM 667 C CA . GLY A 1 86 ? 11.452 -14.675 -10.670 1.00 89.31 86 GLY A CA 1
ATOM 668 C C . GLY A 1 86 ? 12.962 -14.439 -10.608 1.00 89.31 86 GLY A C 1
ATOM 669 O O . GLY A 1 86 ? 13.635 -14.640 -11.617 1.00 89.31 86 GLY A O 1
ATOM 670 N N . ARG A 1 87 ? 13.504 -14.058 -9.444 1.00 85.94 87 ARG A N 1
ATOM 671 C CA . ARG A 1 87 ? 14.954 -13.902 -9.228 1.00 85.94 87 ARG A CA 1
ATOM 672 C C . ARG A 1 87 ? 15.684 -15.240 -9.152 1.00 85.94 87 ARG A C 1
ATOM 674 O O . ARG A 1 87 ? 16.804 -15.335 -9.644 1.00 85.94 87 ARG A O 1
ATOM 681 N N . GLU A 1 88 ? 15.045 -16.261 -8.591 1.00 92.44 88 GLU A N 1
ATOM 682 C CA . GLU A 1 88 ? 15.638 -17.596 -8.432 1.00 92.44 88 GLU A CA 1
ATOM 683 C C . GLU A 1 88 ? 15.692 -18.396 -9.746 1.00 92.44 88 GLU A C 1
ATOM 685 O O . GLU A 1 88 ? 16.503 -19.309 -9.901 1.00 92.44 88 GLU A O 1
ATOM 690 N N . VAL A 1 89 ? 14.855 -18.057 -10.731 1.00 94.38 89 VAL A N 1
ATOM 691 C CA . VAL A 1 89 ? 14.867 -18.703 -12.050 1.00 94.38 89 VAL A CA 1
ATOM 692 C C . VAL A 1 89 ? 15.740 -17.898 -13.012 1.00 94.38 89 VAL A C 1
ATOM 694 O O . VAL A 1 89 ? 15.297 -16.881 -13.541 1.00 94.38 89 VAL A O 1
ATOM 697 N N . SER A 1 90 ? 16.954 -18.382 -13.308 1.00 93.94 90 SER A N 1
ATOM 698 C CA . SER A 1 90 ? 17.954 -17.648 -14.111 1.00 93.94 90 SER A CA 1
ATOM 699 C C . SER A 1 90 ? 17.406 -17.107 -15.434 1.00 93.94 90 SER A C 1
ATOM 701 O O . SER A 1 90 ? 17.583 -15.932 -15.724 1.00 93.94 90 SER A O 1
ATOM 703 N N . LEU A 1 91 ? 16.660 -17.919 -16.195 1.00 94.56 91 LEU A N 1
ATOM 704 C CA . LEU A 1 91 ? 16.050 -17.482 -17.458 1.00 94.56 91 LEU A CA 1
ATOM 705 C C . LEU A 1 91 ? 15.108 -16.284 -17.268 1.00 94.56 91 LEU A C 1
ATOM 707 O O . LEU A 1 91 ? 15.111 -15.350 -18.069 1.00 94.56 91 LEU A O 1
ATOM 711 N N . VAL A 1 92 ? 14.287 -16.316 -16.216 1.00 90.19 92 VAL A N 1
ATOM 712 C CA . VAL A 1 92 ? 13.333 -15.247 -15.904 1.00 90.19 92 VAL A CA 1
ATOM 713 C C . VAL A 1 92 ? 14.091 -14.007 -15.446 1.00 90.19 92 VAL A C 1
ATOM 715 O O . VAL A 1 92 ? 13.863 -12.930 -15.993 1.00 90.19 92 VAL A O 1
ATOM 718 N N . ALA A 1 93 ? 15.038 -14.157 -14.520 1.00 88.50 93 ALA A N 1
ATOM 719 C CA . ALA A 1 93 ? 15.863 -13.063 -14.023 1.00 88.50 93 ALA A CA 1
ATOM 720 C C . ALA A 1 93 ? 16.645 -12.365 -15.149 1.00 88.50 93 ALA A C 1
ATOM 722 O O . ALA A 1 93 ? 16.608 -11.141 -15.261 1.00 88.50 93 ALA A O 1
ATOM 723 N N . GLU A 1 94 ? 17.312 -13.125 -16.020 1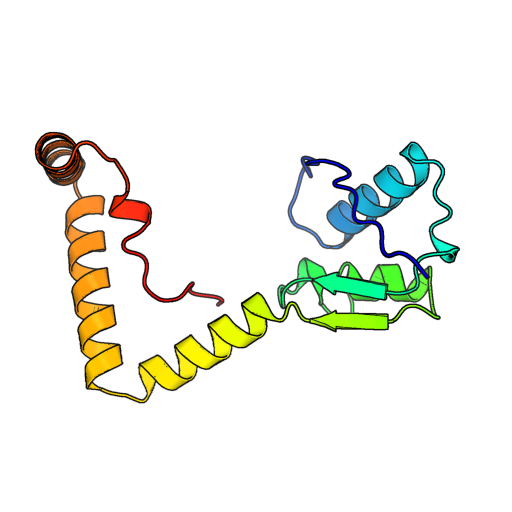.00 91.19 94 GLU A N 1
ATOM 724 C CA . GLU A 1 94 ? 18.062 -12.601 -17.168 1.00 91.19 94 GLU A CA 1
ATOM 725 C C . GLU A 1 94 ? 17.153 -11.869 -18.154 1.00 91.19 94 GLU A C 1
ATOM 727 O O . GLU A 1 94 ? 17.475 -10.761 -18.586 1.00 91.19 94 GLU A O 1
ATOM 732 N N . THR A 1 95 ? 15.990 -12.447 -18.463 1.00 89.00 95 THR A N 1
ATOM 733 C CA . THR A 1 95 ? 15.006 -11.827 -19.359 1.00 89.00 95 THR A CA 1
ATOM 734 C C . THR A 1 95 ? 14.497 -10.507 -18.780 1.00 89.00 95 THR A C 1
ATOM 736 O O . THR A 1 95 ? 14.484 -9.491 -19.478 1.00 89.00 95 THR A O 1
ATOM 739 N N . LEU A 1 96 ? 14.122 -10.491 -17.498 1.00 85.81 96 LEU A N 1
ATOM 740 C CA . LEU A 1 96 ? 13.659 -9.287 -16.806 1.00 85.81 96 LEU A CA 1
ATOM 741 C C . LEU A 1 96 ? 14.757 -8.213 -16.768 1.00 85.81 96 LEU A C 1
ATOM 743 O O . LEU A 1 96 ? 14.497 -7.062 -17.115 1.00 85.81 96 LEU A O 1
ATOM 747 N N . ASN A 1 97 ? 15.995 -8.587 -16.438 1.00 85.88 97 ASN A N 1
ATOM 748 C CA . ASN A 1 97 ? 17.137 -7.671 -16.426 1.00 85.88 97 ASN A CA 1
ATOM 749 C C . ASN A 1 97 ? 17.433 -7.087 -17.813 1.00 85.88 97 ASN A C 1
ATOM 751 O O . ASN A 1 97 ? 17.720 -5.895 -17.933 1.00 85.88 97 ASN A O 1
ATOM 755 N N . PHE A 1 98 ? 17.337 -7.895 -18.869 1.00 89.56 98 PHE A N 1
ATOM 756 C CA . PHE A 1 98 ? 17.528 -7.436 -20.242 1.00 89.56 98 PHE A CA 1
ATOM 757 C C . PHE A 1 98 ? 16.467 -6.406 -20.649 1.00 89.56 98 PHE A C 1
ATOM 759 O O . PHE A 1 98 ? 16.800 -5.326 -21.143 1.00 89.56 98 PHE A O 1
ATOM 766 N N . VAL A 1 99 ? 15.194 -6.705 -20.378 1.00 87.38 99 VAL A N 1
ATOM 767 C CA . VAL A 1 99 ? 14.065 -5.801 -20.637 1.00 87.38 99 VAL A CA 1
ATOM 768 C C . VAL A 1 99 ? 14.220 -4.493 -19.851 1.00 87.38 99 VAL A C 1
ATOM 770 O O . VAL A 1 99 ? 14.092 -3.409 -20.427 1.00 87.38 99 VAL A O 1
ATOM 773 N N . GLN A 1 100 ? 14.591 -4.574 -18.569 1.00 83.94 100 GLN A N 1
ATOM 774 C CA . GLN A 1 100 ? 14.870 -3.402 -17.738 1.00 83.94 100 GLN A CA 1
ATOM 775 C C . GLN A 1 100 ? 16.034 -2.569 -18.290 1.00 83.94 100 GLN A C 1
ATOM 777 O O . GLN A 1 100 ? 15.968 -1.338 -18.287 1.00 83.94 100 GLN A O 1
ATOM 782 N N . GLY A 1 101 ? 17.085 -3.220 -18.793 1.00 86.81 101 GLY A N 1
ATOM 783 C CA . GLY A 1 101 ? 18.227 -2.563 -19.426 1.00 86.81 101 GLY A CA 1
ATOM 784 C C . GLY A 1 101 ? 17.826 -1.756 -20.661 1.00 86.81 101 GLY A C 1
ATOM 785 O O . GLY A 1 101 ? 18.222 -0.597 -20.790 1.00 86.81 101 GLY A O 1
ATOM 786 N N . ILE A 1 102 ? 16.981 -2.319 -21.531 1.00 87.75 102 ILE A N 1
ATOM 787 C CA . ILE A 1 102 ? 16.441 -1.605 -22.700 1.00 87.75 102 ILE A CA 1
ATOM 788 C C . ILE A 1 102 ? 15.647 -0.371 -22.257 1.00 87.75 102 ILE A C 1
ATOM 790 O O . ILE A 1 102 ? 15.874 0.727 -22.775 1.00 87.75 102 ILE A O 1
ATOM 794 N N . ALA A 1 103 ? 14.751 -0.531 -21.278 1.00 85.81 103 ALA A N 1
ATOM 795 C CA . ALA A 1 103 ? 13.942 0.567 -20.753 1.00 85.81 103 ALA A CA 1
ATOM 796 C C . ALA A 1 103 ? 14.811 1.713 -20.219 1.00 85.81 103 ALA A C 1
ATOM 798 O O . ALA A 1 103 ? 14.568 2.884 -20.523 1.00 85.81 103 ALA A O 1
ATOM 799 N N . THR A 1 104 ? 15.852 1.373 -19.456 1.00 85.50 104 THR A N 1
ATOM 800 C CA . THR A 1 104 ? 16.813 2.335 -18.907 1.00 85.50 104 THR A CA 1
ATOM 801 C C . THR A 1 104 ? 17.550 3.072 -20.021 1.00 85.50 104 THR A C 1
ATOM 803 O O . THR A 1 104 ? 17.558 4.302 -20.027 1.00 85.50 104 THR A O 1
ATOM 806 N N . VAL A 1 105 ? 18.075 2.358 -21.025 1.00 89.81 105 VAL A N 1
ATOM 807 C CA . VAL A 1 105 ? 18.758 2.980 -22.170 1.00 89.81 105 VAL A CA 1
ATOM 808 C C . VAL A 1 105 ? 17.851 3.995 -22.860 1.00 89.81 105 VAL A C 1
ATOM 810 O O . VAL A 1 105 ? 18.293 5.113 -23.132 1.00 89.81 105 VAL A O 1
ATOM 813 N N . ILE A 1 106 ? 16.591 3.654 -23.131 1.00 88.50 106 ILE A N 1
ATOM 814 C CA . ILE A 1 106 ? 15.650 4.573 -23.788 1.00 88.50 106 ILE A CA 1
ATOM 815 C C . ILE A 1 106 ? 15.381 5.797 -22.900 1.00 88.50 106 ILE A C 1
ATOM 817 O O . ILE A 1 106 ? 15.480 6.928 -23.377 1.00 88.50 106 ILE A O 1
ATOM 821 N N . ARG A 1 107 ? 15.101 5.587 -21.607 1.00 84.50 107 ARG A N 1
ATOM 822 C CA . ARG A 1 107 ? 14.751 6.653 -20.652 1.00 84.50 107 ARG A CA 1
ATOM 823 C C . ARG A 1 107 ? 15.881 7.631 -20.362 1.00 84.50 107 ARG A C 1
ATOM 825 O O . ARG A 1 107 ? 15.615 8.814 -20.179 1.00 84.50 107 ARG A O 1
ATOM 832 N N . GLU A 1 108 ? 17.123 7.166 -20.312 1.00 87.38 108 GLU A N 1
ATOM 833 C CA . GLU A 1 108 ? 18.277 8.004 -19.959 1.00 87.38 108 GLU A CA 1
ATOM 834 C C . GLU A 1 108 ? 18.655 9.031 -21.040 1.00 87.38 108 GLU A C 1
ATOM 836 O O . GLU A 1 108 ? 19.549 9.850 -20.836 1.00 87.38 108 GLU A O 1
ATOM 841 N N . SER A 1 109 ? 17.994 9.028 -22.202 1.00 91.19 109 SER A N 1
ATOM 842 C CA . SER A 1 109 ? 18.214 10.034 -23.240 1.00 91.19 109 SER A CA 1
ATOM 843 C C . SER A 1 109 ? 16.903 10.562 -23.789 1.00 91.19 109 SER A C 1
ATOM 845 O O . SER A 1 109 ? 16.165 9.832 -24.445 1.00 91.19 109 SER A O 1
ATOM 847 N N . SER A 1 110 ? 16.679 11.870 -23.648 1.00 89.31 110 SER A N 1
ATOM 848 C CA . SER A 1 110 ? 15.519 12.550 -24.236 1.00 89.31 110 SER A CA 1
ATOM 849 C C . SER A 1 110 ? 15.408 12.305 -25.744 1.00 89.31 110 SER A C 1
ATOM 851 O O . SER A 1 110 ? 14.316 12.068 -26.239 1.00 89.31 110 SER A O 1
ATOM 853 N N . LYS A 1 111 ? 16.541 12.236 -26.462 1.00 93.31 111 LYS A N 1
ATOM 854 C CA . LYS A 1 111 ? 16.565 11.914 -27.899 1.00 93.31 111 LYS A CA 1
ATOM 855 C C . LYS A 1 111 ? 16.075 10.494 -28.183 1.00 93.31 111 LYS A C 1
ATOM 857 O O . LYS A 1 111 ? 15.291 10.289 -29.101 1.00 93.31 111 LYS A O 1
ATOM 862 N N . ARG A 1 112 ? 16.541 9.499 -27.416 1.00 91.19 112 ARG A N 1
ATOM 863 C CA . ARG A 1 112 ? 16.101 8.101 -27.594 1.00 91.19 112 ARG A CA 1
ATOM 864 C C . ARG A 1 112 ? 14.641 7.924 -27.194 1.00 91.19 112 ARG A C 1
ATOM 866 O O . ARG A 1 112 ? 13.927 7.188 -27.862 1.00 91.19 112 ARG A O 1
ATOM 873 N N . LYS A 1 113 ? 14.196 8.640 -26.163 1.00 88.62 113 LYS A N 1
ATOM 874 C CA . LYS A 1 113 ? 12.796 8.705 -25.753 1.00 88.62 113 LYS A CA 1
ATOM 875 C C . LYS A 1 113 ? 11.908 9.286 -26.861 1.00 88.62 113 LYS A C 1
ATOM 877 O O . LYS A 1 113 ? 10.925 8.660 -27.231 1.00 88.62 113 LYS A O 1
ATOM 882 N N . GLU A 1 114 ? 12.279 10.427 -27.441 1.00 90.00 114 GLU A N 1
ATOM 883 C CA . GLU A 1 114 ? 11.553 11.038 -28.567 1.00 90.00 114 GLU A CA 1
ATOM 884 C C . GLU A 1 114 ? 11.502 10.119 -29.794 1.00 90.00 114 GLU A C 1
ATOM 886 O O . GLU A 1 114 ? 10.449 9.974 -30.412 1.00 90.00 114 GLU A O 1
ATOM 891 N N . LEU A 1 115 ? 12.618 9.459 -30.127 1.00 90.88 115 LEU A N 1
ATOM 892 C CA . LEU A 1 115 ? 12.664 8.461 -31.200 1.00 90.88 115 LEU A CA 1
ATOM 893 C C . LEU A 1 115 ? 11.744 7.269 -30.915 1.00 90.88 115 LEU A C 1
ATOM 895 O O . LEU A 1 115 ? 11.042 6.810 -31.807 1.00 90.88 115 LEU A O 1
ATOM 899 N N . TYR A 1 116 ? 11.714 6.775 -29.679 1.00 87.75 116 TYR A N 1
ATOM 900 C CA . TYR A 1 116 ? 10.808 5.697 -29.294 1.00 87.75 116 TYR 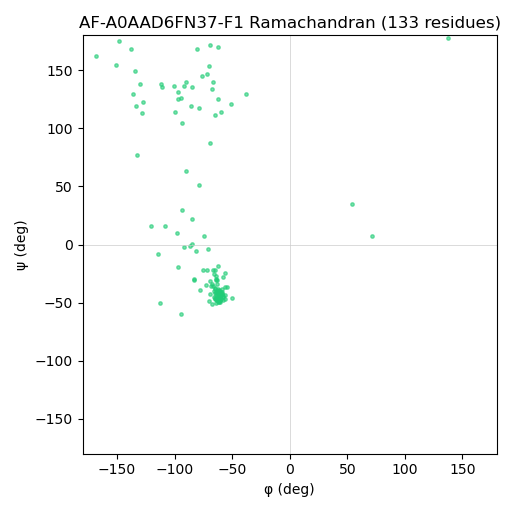A CA 1
ATOM 901 C C . TYR A 1 116 ? 9.341 6.115 -29.463 1.00 87.75 116 TYR A C 1
ATOM 903 O O . TYR A 1 116 ? 8.567 5.411 -30.110 1.00 87.75 116 TYR A O 1
ATOM 911 N N . VAL A 1 117 ? 8.970 7.293 -28.953 1.00 87.94 117 VAL A N 1
ATOM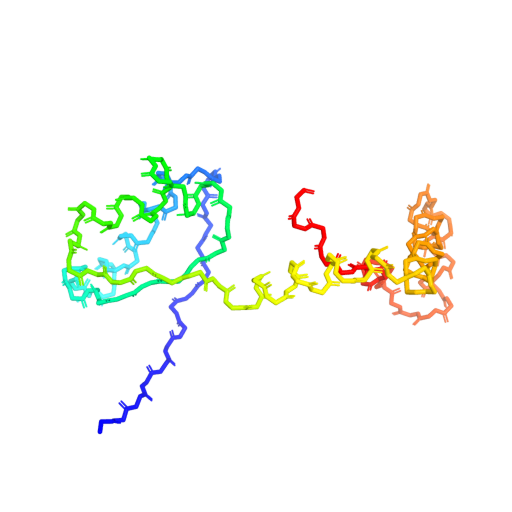 912 C CA . VAL A 1 117 ? 7.604 7.823 -29.074 1.00 87.94 117 VAL A CA 1
ATOM 913 C C . VAL A 1 117 ? 7.217 8.026 -30.540 1.00 87.94 117 VAL A C 1
ATOM 915 O O . VAL A 1 117 ? 6.090 7.715 -30.914 1.00 87.94 117 VAL A O 1
ATOM 918 N N . SER A 1 118 ? 8.128 8.494 -31.397 1.00 90.38 118 SER A N 1
ATOM 919 C CA . SER A 1 118 ? 7.826 8.673 -32.823 1.00 90.38 118 SER A CA 1
ATOM 920 C C . SER A 1 118 ? 7.636 7.349 -33.569 1.00 90.38 118 SER A C 1
ATOM 922 O O . SER A 1 118 ? 6.834 7.289 -34.498 1.00 90.38 118 SER A O 1
ATOM 924 N N . MET A 1 119 ? 8.328 6.285 -33.152 1.00 89.62 119 MET A N 1
ATOM 925 C CA . MET A 1 119 ? 8.202 4.952 -33.745 1.00 89.62 119 MET A CA 1
ATOM 926 C C . MET A 1 119 ? 6.950 4.202 -33.278 1.00 89.62 119 MET A C 1
ATOM 928 O O . MET A 1 119 ? 6.331 3.506 -34.081 1.00 89.62 119 MET A O 1
ATOM 932 N N . PHE A 1 120 ? 6.592 4.315 -31.996 1.00 85.81 120 PHE A N 1
ATOM 933 C CA . PHE A 1 120 ? 5.566 3.468 -31.370 1.00 85.81 120 PHE A CA 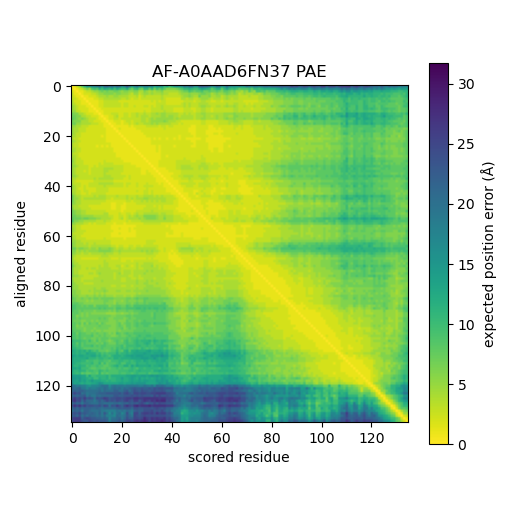1
ATOM 934 C C . PHE A 1 120 ? 4.304 4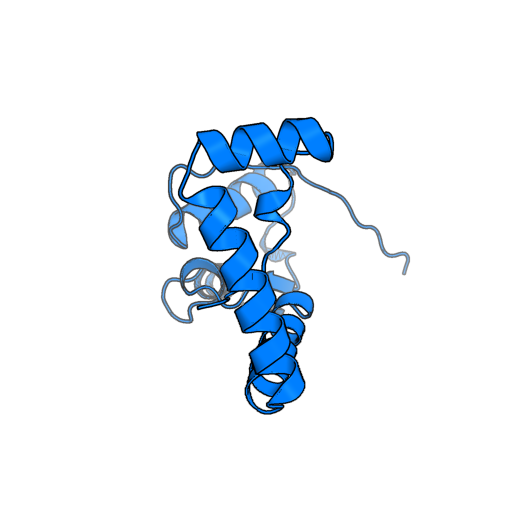.222 -30.931 1.00 85.81 120 PHE A C 1
ATOM 936 O O . PHE A 1 120 ? 3.314 3.594 -30.568 1.00 85.81 120 PHE A O 1
ATOM 943 N N . GLY A 1 121 ? 4.302 5.556 -30.984 1.00 80.38 121 GLY A N 1
ATOM 944 C CA . GLY A 1 121 ? 3.135 6.388 -30.681 1.00 80.38 121 GLY A CA 1
ATOM 945 C C . GLY A 1 121 ? 2.744 6.454 -29.200 1.00 80.38 121 GLY A C 1
ATOM 946 O O . GLY A 1 121 ? 1.703 7.028 -28.889 1.00 80.38 121 GLY A O 1
ATOM 947 N N . CYS A 1 122 ? 3.545 5.897 -28.286 1.00 69.75 122 CYS A N 1
ATOM 948 C CA . CYS A 1 122 ? 3.292 5.929 -26.845 1.00 69.75 122 CYS A CA 1
ATOM 949 C C . CYS A 1 122 ? 4.549 6.301 -26.046 1.00 69.75 122 CYS A C 1
ATOM 951 O O . CYS A 1 122 ? 5.673 5.977 -26.431 1.00 69.75 122 CYS A O 1
ATOM 953 N N . ASP A 1 123 ? 4.348 6.963 -24.902 1.00 67.69 123 ASP A N 1
ATOM 954 C CA . ASP A 1 123 ? 5.396 7.228 -23.903 1.00 67.69 123 ASP A CA 1
ATOM 955 C C . ASP A 1 123 ? 5.428 6.140 -22.808 1.00 67.69 123 ASP A C 1
ATOM 957 O O . ASP A 1 123 ? 5.789 6.371 -21.654 1.00 67.69 123 ASP A O 1
ATOM 961 N N . ASP A 1 124 ? 5.040 4.915 -23.169 1.00 64.50 124 ASP A N 1
ATOM 962 C CA . ASP A 1 124 ? 4.913 3.791 -22.236 1.00 64.50 124 ASP A CA 1
ATOM 963 C C . ASP A 1 124 ? 6.236 3.057 -21.998 1.00 64.50 124 ASP A C 1
ATOM 965 O O . ASP A 1 124 ? 6.252 1.932 -21.502 1.00 64.50 124 ASP A O 1
ATOM 969 N N . VAL A 1 125 ? 7.379 3.702 -22.251 1.00 60.97 125 VAL A N 1
ATOM 970 C CA . VAL A 1 125 ? 8.685 3.193 -21.785 1.00 60.97 125 VAL A CA 1
ATOM 971 C C . VAL A 1 125 ? 8.666 3.004 -20.258 1.00 60.97 125 VAL A C 1
ATOM 973 O O . VAL A 1 125 ? 9.391 2.174 -19.716 1.00 60.97 125 VAL A O 1
ATOM 976 N N . VAL A 1 126 ? 7.789 3.745 -19.567 1.00 53.91 126 VAL A N 1
ATOM 977 C CA . VAL A 1 126 ? 7.486 3.619 -18.135 1.00 53.91 126 VAL A CA 1
ATOM 978 C C . VAL A 1 126 ? 6.817 2.282 -17.789 1.00 53.91 126 VAL A C 1
ATOM 980 O O . VAL A 1 126 ? 6.988 1.820 -16.674 1.00 53.91 126 VAL A O 1
ATOM 983 N N . ASN A 1 127 ? 6.124 1.623 -18.721 1.00 54.12 127 ASN A N 1
ATOM 984 C CA . ASN A 1 127 ? 5.503 0.308 -18.511 1.00 54.12 127 ASN A CA 1
ATOM 985 C C . ASN A 1 127 ? 6.416 -0.859 -18.905 1.00 54.12 127 ASN A C 1
ATOM 987 O O . ASN A 1 127 ? 6.063 -2.015 -18.679 1.00 54.12 127 ASN A O 1
ATOM 991 N N . ILE A 1 128 ? 7.620 -0.580 -19.418 1.00 55.72 128 ILE A N 1
ATOM 992 C CA . ILE A 1 128 ? 8.714 -1.558 -19.476 1.00 55.72 128 ILE A CA 1
ATOM 993 C C . ILE A 1 128 ? 9.358 -1.639 -18.080 1.00 55.72 128 ILE A C 1
ATOM 995 O O . ILE A 1 128 ? 10.558 -1.438 -17.891 1.00 55.72 128 ILE A O 1
ATOM 999 N N . LEU A 1 129 ? 8.520 -1.839 -17.067 1.00 55.97 129 LEU A N 1
ATOM 1000 C CA . LEU A 1 129 ? 8.936 -2.125 -15.708 1.00 55.97 129 LEU A CA 1
ATOM 1001 C C . LEU A 1 129 ? 8.865 -3.634 -15.531 1.00 55.97 129 LEU A C 1
ATOM 1003 O O . LEU A 1 129 ? 7.874 -4.281 -15.870 1.00 55.97 129 LEU A O 1
ATOM 1007 N N . THR A 1 130 ? 9.936 -4.197 -14.988 1.00 59.06 130 THR A N 1
ATOM 1008 C CA . THR A 1 130 ? 9.883 -5.523 -14.380 1.00 59.06 130 THR A CA 1
ATOM 1009 C C . THR A 1 130 ? 8.912 -5.509 -13.195 1.00 59.06 130 THR A C 1
ATOM 1011 O O . THR A 1 130 ? 8.468 -4.441 -12.771 1.00 59.06 130 THR A O 1
ATOM 1014 N N . ILE A 1 131 ? 8.598 -6.693 -12.659 1.00 59.72 131 ILE A N 1
ATOM 1015 C CA . ILE A 1 131 ? 7.747 -6.885 -11.472 1.00 59.72 131 ILE A CA 1
ATOM 1016 C C . ILE A 1 131 ? 8.030 -5.782 -10.434 1.00 59.72 131 ILE A C 1
ATOM 1018 O O . ILE A 1 131 ? 9.201 -5.480 -10.181 1.00 59.72 131 ILE A O 1
ATOM 1022 N N . CYS A 1 132 ? 6.972 -5.129 -9.936 1.00 56.81 132 CYS A N 1
ATOM 1023 C CA . CYS A 1 132 ? 7.055 -3.840 -9.248 1.00 56.81 132 CYS A CA 1
ATOM 1024 C C . CYS A 1 132 ? 8.117 -3.899 -8.144 1.00 56.81 132 CYS A C 1
ATOM 1026 O O . CYS A 1 132 ? 7.983 -4.736 -7.263 1.00 56.81 132 CYS A O 1
ATOM 1028 N N . PRO A 1 133 ? 9.171 -3.065 -8.138 1.00 52.75 133 PRO A N 1
ATOM 1029 C CA . PRO A 1 133 ? 10.176 -3.118 -7.086 1.00 52.75 133 PRO A CA 1
ATOM 1030 C C . PRO A 1 133 ? 9.547 -2.623 -5.785 1.00 52.75 133 PRO A C 1
ATOM 1032 O O . PRO A 1 133 ? 9.585 -1.446 -5.441 1.00 52.75 133 PRO A O 1
ATOM 1035 N N . THR A 1 134 ? 8.921 -3.527 -5.047 1.00 49.44 134 THR A N 1
ATOM 1036 C CA . THR A 1 134 ? 8.399 -3.258 -3.715 1.00 49.44 134 THR A CA 1
ATOM 1037 C C . THR A 1 134 ? 9.481 -3.563 -2.701 1.00 49.44 134 THR A C 1
ATOM 1039 O O . THR A 1 134 ? 9.358 -4.479 -1.889 1.00 49.44 134 THR A O 1
ATOM 1042 N N . ARG A 1 135 ? 10.562 -2.783 -2.813 1.00 42.12 135 ARG A N 1
ATOM 1043 C CA . ARG A 1 135 ? 11.506 -2.372 -1.769 1.00 42.12 135 ARG A CA 1
ATOM 1044 C C . ARG A 1 135 ? 12.521 -1.383 -2.325 1.00 42.12 135 ARG A C 1
ATOM 1046 O O . ARG A 1 135 ? 13.080 -1.668 -3.404 1.00 42.12 135 ARG A O 1
#

Sequence (135 aa):
MEIHADFLGFYNAPDSTGETRFKCITDVFLRQNIPIERLKGYCFDGASNMSGQFSGVQARLKEVCSDSLFVNCANHSLDLVLQEVGREVSLVAETLNFVQGIATVIRESSKRKELYVSMFGCDDVVNILTICPTR

Mean predicted aligned error: 6.68 Å

Radius of gyration: 20.27 Å; Cα contacts (8 Å, |Δi|>4): 134; chains: 1; bounding box: 45×36×52 Å

Organism: NCBI:txid1090488

Solvent-accessible surface area (backbone atoms only — not comparable to full-atom values): 7946 Å² total; per-residue (Å²): 135,87,88,84,86,81,88,91,77,88,78,91,65,99,57,82,47,13,63,58,49,39,51,52,52,54,50,49,32,57,75,68,73,43,68,66,74,72,47,56,59,53,71,39,52,89,46,56,34,40,54,18,83,79,62,7,26,50,33,53,48,39,74,73,21,72,82,37,44,80,44,75,33,61,67,57,54,49,50,52,51,51,46,53,55,35,58,72,36,61,72,52,33,52,51,43,51,52,50,37,49,52,29,48,61,34,67,79,30,72,68,48,38,53,52,47,28,72,75,67,76,48,83,55,61,74,69,48,56,56,77,76,79,89,118

Secondary structure (DSSP, 8-state):
-------------SS--HHHHHHHHHHHHHHTT--GGG--EEEE-S-HHHH-TTTSHHHHHHHH-TTPEEEE-HHHHHHHHHHHHHHHSHHHHHHHHHHHHHHHHHHT-HHHHHHHHHHHS--GGGG---S----

Foldseek 3Di:
DDDDDDDLDDDDFPDLAQVSVLVVVVVSCVVVVHPLLPAAEDEDAPDCQDPNCPGHVVVVSCVVHVNHYYDYDPVNVVLVVCVVVLCVDVVSVVVLVVLVVVLCVCVVDPVSQVVVCVVPVDSVSVVSHDRPPPD